Protein AF-A0A352NCA2-F1 (afdb_monomer_lite)

Secondary structure (DSSP, 8-state):
-EE-SS-EEEEEEETTEEEEEEE-S--TTSHHHHHHHHHHTTS-HHHHHHHHHT-S-PPPP--SSHHHHTT-

Radius of gyration: 14.96 Å; chains: 1; bounding box: 42×26×31 Å

Foldseek 3Di:
DDAEQQKDKDWDDDDPDIDIDMDRPASQRHNVLLQLVCVLVVHGSVVVVVVVVPDPDDDDQPDSHSVVSSVD

Structure (mmCIF, N/CA/C/O backbone):
data_AF-A0A352NCA2-F1
#
_entry.id   AF-A0A352NCA2-F1
#
loop_
_atom_site.group_PDB
_atom_site.id
_atom_site.type_symbol
_atom_site.label_atom_id
_atom_site.label_alt_id
_atom_site.label_comp_id
_atom_site.label_asym_id
_atom_site.label_entity_id
_atom_site.label_seq_id
_atom_site.pdbx_PDB_ins_code
_atom_site.Cartn_x
_atom_site.Cartn_y
_atom_site.Cartn_z
_atom_site.occupancy
_atom_site.B_iso_or_equiv
_atom_site.auth_seq_id
_atom_site.auth_comp_id
_atom_site.auth_asym_id
_atom_site.auth_atom_id
_atom_site.pdbx_PDB_model_num
ATOM 1 N N . ILE A 1 1 ? -11.600 -1.466 5.615 1.00 91.12 1 ILE A N 1
ATOM 2 C CA . ILE A 1 1 ? -10.161 -1.115 5.605 1.00 91.12 1 ILE A CA 1
ATOM 3 C C . ILE A 1 1 ? -9.976 -0.131 4.471 1.00 91.12 1 ILE A C 1
ATOM 5 O O . ILE A 1 1 ? -10.456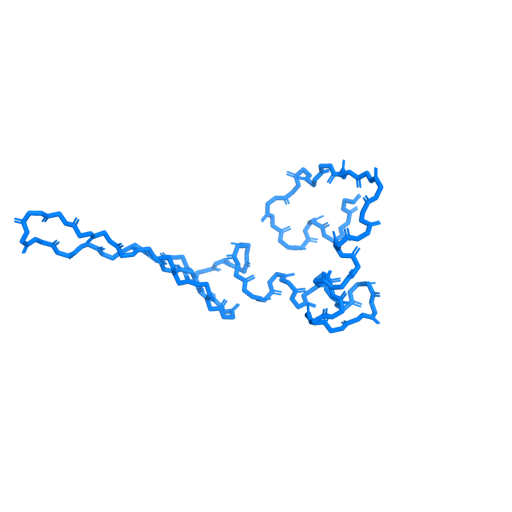 -0.406 3.380 1.00 91.12 1 ILE A O 1
ATOM 9 N N . GLU A 1 2 ? -9.353 1.001 4.750 1.00 93.88 2 GLU A N 1
ATOM 10 C CA . GLU A 1 2 ? -9.020 2.043 3.783 1.00 93.88 2 GLU A CA 1
ATOM 11 C C . GLU A 1 2 ? -7.498 2.189 3.784 1.00 93.88 2 GLU A C 1
ATOM 13 O O . GLU A 1 2 ? -6.898 2.345 4.845 1.00 93.88 2 GLU A O 1
ATOM 18 N N . LEU A 1 3 ? -6.875 2.089 2.612 1.00 93.69 3 LEU A N 1
ATOM 19 C CA . LEU A 1 3 ? -5.443 2.313 2.430 1.00 93.69 3 LEU A CA 1
ATOM 20 C C . LEU A 1 3 ? -5.291 3.525 1.511 1.00 93.69 3 LEU A C 1
ATOM 22 O O . LEU A 1 3 ? -5.543 3.425 0.311 1.00 93.69 3 LEU A O 1
ATOM 26 N N . GLY A 1 4 ? -4.953 4.672 2.089 1.00 94.25 4 GLY A N 1
ATOM 27 C CA . GLY A 1 4 ? -4.650 5.900 1.368 1.00 94.25 4 GLY A CA 1
ATOM 28 C C . GLY A 1 4 ? -3.177 5.977 0.968 1.00 94.25 4 GLY A C 1
ATOM 29 O O . GLY A 1 4 ? -2.394 5.057 1.205 1.00 94.25 4 GLY A O 1
ATOM 30 N N . GLY A 1 5 ? -2.783 7.101 0.366 1.00 93.00 5 GLY A N 1
ATOM 31 C CA . GLY A 1 5 ? -1.382 7.358 0.018 1.00 93.00 5 GLY A CA 1
ATOM 32 C C . GLY A 1 5 ? -0.494 7.475 1.258 1.00 93.00 5 GLY A C 1
ATOM 33 O O . GLY A 1 5 ? 0.524 6.799 1.364 1.00 93.00 5 GLY A O 1
ATOM 34 N N . GLU A 1 6 ? -0.913 8.264 2.242 1.00 93.31 6 GLU A N 1
ATOM 35 C CA . GLU A 1 6 ? -0.093 8.595 3.418 1.00 93.31 6 GLU A CA 1
ATOM 36 C C . GLU A 1 6 ? -0.632 8.009 4.726 1.00 93.31 6 GLU A C 1
ATOM 38 O O . GLU A 1 6 ? 0.075 7.985 5.732 1.00 93.31 6 GLU A O 1
ATOM 43 N N . ASP A 1 7 ? -1.862 7.496 4.713 1.00 94.19 7 ASP A N 1
ATOM 44 C CA . ASP A 1 7 ? -2.500 6.90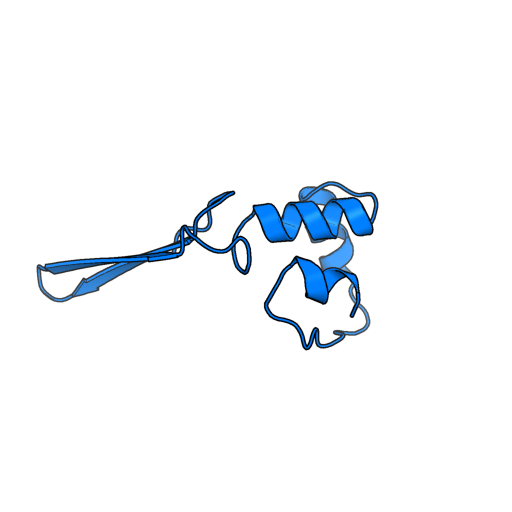9 5.882 1.00 94.19 7 ASP A CA 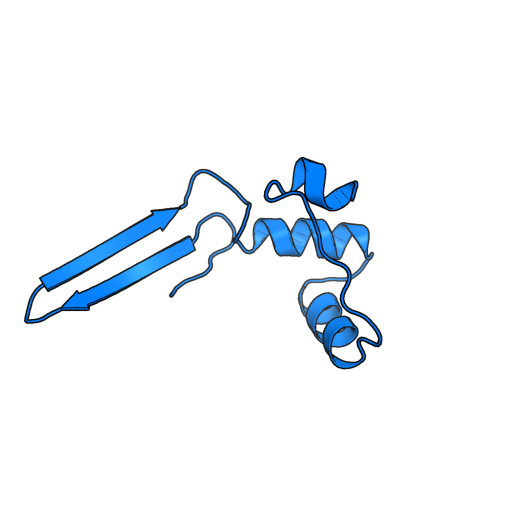1
ATOM 45 C C . ASP A 1 7 ? -3.212 5.593 5.559 1.00 94.19 7 ASP A C 1
ATOM 47 O O . ASP A 1 7 ? -3.542 5.286 4.413 1.00 94.19 7 ASP A O 1
ATOM 51 N N . ALA A 1 8 ? -3.429 4.795 6.596 1.00 94.62 8 ALA A N 1
ATOM 52 C CA . ALA A 1 8 ? -4.253 3.600 6.556 1.00 94.62 8 ALA A CA 1
ATOM 53 C C . ALA A 1 8 ? -5.264 3.654 7.702 1.00 94.62 8 ALA A C 1
ATOM 55 O O . ALA A 1 8 ? -4.893 3.900 8.854 1.00 94.62 8 ALA A O 1
ATOM 56 N N . LYS A 1 9 ? -6.539 3.397 7.402 1.00 94.56 9 LYS A N 1
ATOM 57 C CA . LYS A 1 9 ? -7.642 3.445 8.365 1.00 94.56 9 LYS A CA 1
ATOM 58 C C . LYS A 1 9 ? -8.387 2.118 8.438 1.00 94.56 9 LYS A C 1
ATOM 60 O O . LYS A 1 9 ? -8.609 1.411 7.450 1.00 94.56 9 LYS A O 1
ATOM 65 N N . MET A 1 10 ? -8.835 1.792 9.639 1.00 94.06 10 MET A N 1
ATOM 66 C CA . MET A 1 10 ? -9.635 0.618 9.930 1.00 94.06 10 MET A CA 1
ATOM 67 C C . MET A 1 10 ? -10.850 1.040 10.747 1.00 94.06 10 MET A C 1
ATOM 69 O O . MET A 1 10 ? -10.723 1.440 11.902 1.00 94.06 10 MET A O 1
ATOM 73 N N . THR A 1 11 ? -12.018 0.964 10.116 1.00 93.94 11 THR A N 1
ATOM 74 C CA . THR A 1 11 ? -13.310 1.236 10.748 1.00 93.94 11 THR A CA 1
ATOM 75 C C . THR A 1 11 ? -13.936 -0.077 11.193 1.00 93.94 11 THR A C 1
ATOM 77 O O . THR A 1 11 ? -14.102 -0.991 10.381 1.00 93.94 11 THR A O 1
ATOM 80 N N . PHE A 1 12 ? -14.277 -0.161 12.472 1.00 94.19 12 PHE A N 1
ATOM 81 C CA . PHE A 1 12 ? -14.957 -1.282 13.101 1.00 94.19 12 PHE A CA 1
ATOM 82 C C . PHE A 1 12 ? -16.411 -0.897 13.357 1.00 94.19 12 PHE A C 1
ATOM 84 O O . PHE A 1 12 ? -16.700 0.200 13.839 1.00 94.19 12 PHE A O 1
ATOM 91 N N . PHE A 1 13 ? -17.315 -1.815 13.035 1.00 93.25 13 PHE A N 1
ATOM 92 C CA . PHE A 1 13 ? -18.742 -1.671 13.282 1.00 93.25 13 PHE A CA 1
ATOM 93 C C . PHE A 1 13 ? -19.136 -2.729 14.307 1.00 93.25 13 PHE A C 1
ATOM 95 O O . PHE A 1 13 ? -19.110 -3.915 13.983 1.00 93.25 13 PHE A O 1
ATOM 102 N N . ASP A 1 14 ? -19.476 -2.311 15.526 1.00 89.62 14 ASP A N 1
ATOM 103 C CA . ASP A 1 14 ? -19.935 -3.226 16.574 1.00 89.62 14 ASP A CA 1
ATOM 104 C C . ASP A 1 14 ? -21.164 -2.669 17.291 1.00 89.62 14 ASP A C 1
ATOM 106 O O . ASP A 1 14 ? -21.125 -1.557 17.813 1.00 89.62 14 ASP A O 1
ATOM 110 N N . ALA A 1 15 ? -22.255 -3.442 17.272 1.00 79.06 15 ALA A N 1
ATOM 111 C CA . ALA A 1 15 ? -23.498 -3.272 18.034 1.00 79.06 15 ALA A CA 1
ATOM 112 C C . ALA A 1 15 ? -23.947 -1.818 18.334 1.00 79.06 15 ALA A C 1
ATOM 114 O O . ALA A 1 15 ? -24.390 -1.509 19.438 1.00 79.06 15 ALA A O 1
ATOM 115 N N . GLY A 1 16 ? -23.873 -0.922 17.343 1.00 81.44 16 GLY A N 1
ATOM 116 C CA . GLY A 1 16 ? -24.307 0.481 17.458 1.00 81.44 16 GLY A CA 1
ATOM 117 C C . GLY A 1 16 ? -23.193 1.501 17.727 1.00 81.44 16 GLY A C 1
ATOM 118 O O . GLY A 1 16 ? -23.465 2.697 17.787 1.00 81.44 16 GLY A O 1
ATOM 119 N N . THR A 1 17 ? -21.943 1.058 17.824 1.00 83.50 17 THR A N 1
ATOM 120 C CA . THR A 1 17 ? -20.745 1.897 17.912 1.00 83.50 17 THR A CA 1
ATOM 121 C C . THR A 1 17 ? -19.886 1.780 16.654 1.00 83.50 17 THR A C 1
ATOM 123 O O . THR A 1 17 ? -19.839 0.738 15.992 1.00 83.50 17 THR A O 1
ATOM 126 N N . GLN A 1 18 ? -19.227 2.885 16.304 1.00 90.94 18 GLN A N 1
ATOM 127 C CA . GLN A 1 18 ? -18.252 2.951 15.220 1.00 90.94 18 GLN A CA 1
ATOM 128 C C . GLN A 1 18 ? -16.908 3.351 15.821 1.00 90.94 18 GLN A C 1
ATOM 130 O O . GLN A 1 18 ? -16.772 4.447 16.364 1.00 90.94 18 GLN A O 1
ATOM 135 N N . GLU A 1 19 ? -15.924 2.460 15.740 1.00 93.56 19 GLU A N 1
ATOM 136 C CA . GLU A 1 19 ? -14.547 2.740 16.155 1.00 93.56 19 GLU A CA 1
ATOM 137 C C . GLU A 1 19 ? -13.679 2.914 14.907 1.00 93.56 19 GLU A C 1
ATOM 139 O O . GLU A 1 19 ? -13.754 2.109 13.980 1.00 93.56 19 GLU A O 1
ATOM 144 N N . LEU A 1 20 ? -12.831 3.943 14.877 1.00 92.81 20 LEU A N 1
ATOM 145 C CA . LEU A 1 20 ? -11.874 4.160 13.795 1.00 92.81 20 LEU A CA 1
ATOM 146 C C . LEU A 1 20 ? -10.449 4.151 14.347 1.00 92.81 20 LEU A C 1
ATOM 148 O O . LEU A 1 20 ? -10.103 4.946 15.217 1.00 92.81 20 LEU A O 1
ATOM 152 N N . ARG A 1 21 ? -9.611 3.263 13.809 1.00 93.31 21 ARG A N 1
ATOM 153 C CA . ARG A 1 21 ? -8.167 3.223 14.071 1.00 93.31 21 ARG A CA 1
ATOM 154 C C . ARG A 1 21 ? -7.422 3.674 12.828 1.00 93.31 21 ARG A C 1
ATOM 156 O O . ARG A 1 21 ? -7.756 3.241 11.730 1.00 93.31 21 ARG A O 1
ATOM 163 N N . MET A 1 22 ? -6.409 4.516 12.992 1.00 92.81 22 MET A N 1
ATOM 164 C CA . MET A 1 22 ? -5.638 5.065 11.878 1.00 92.81 22 MET A CA 1
ATOM 165 C C . MET A 1 22 ? -4.139 4.985 12.153 1.00 92.81 22 MET A C 1
ATOM 167 O O . MET A 1 22 ? -3.688 5.286 13.256 1.00 92.81 22 MET A O 1
ATOM 171 N N . ASN A 1 23 ? -3.373 4.635 11.123 1.00 86.94 23 ASN A N 1
ATOM 172 C CA . ASN A 1 23 ? -1.940 4.875 11.040 1.00 86.94 23 ASN A CA 1
ATOM 173 C C . ASN A 1 23 ? -1.697 5.978 10.002 1.00 86.94 23 ASN A C 1
ATOM 175 O O . ASN A 1 23 ? -1.810 5.712 8.812 1.00 86.94 23 ASN A O 1
ATOM 179 N N . GLY A 1 24 ? -1.381 7.193 10.457 1.00 86.25 24 GLY A N 1
ATOM 180 C CA . GLY A 1 24 ? -1.030 8.329 9.589 1.00 86.25 24 GLY A CA 1
ATOM 181 C C . GLY A 1 24 ? 0.401 8.838 9.779 1.00 86.25 24 GLY A C 1
ATOM 182 O O . GLY A 1 24 ? 0.746 9.901 9.284 1.00 86.25 24 GLY A O 1
ATOM 183 N N . THR A 1 25 ? 1.230 8.136 10.558 1.00 87.75 25 THR A N 1
ATOM 184 C CA . THR A 1 25 ? 2.602 8.580 10.883 1.00 87.75 25 THR A CA 1
ATOM 185 C C . THR A 1 25 ? 3.659 7.816 10.091 1.00 87.75 25 THR A C 1
ATOM 187 O O . THR A 1 25 ? 4.770 8.307 9.907 1.00 87.75 25 THR A O 1
ATOM 190 N N . CYS A 1 26 ? 3.342 6.606 9.630 1.00 87.38 26 CYS A N 1
ATOM 191 C CA . CYS A 1 26 ? 4.287 5.735 8.946 1.00 87.38 26 CYS A CA 1
ATOM 192 C C . CYS A 1 26 ? 3.767 5.365 7.557 1.00 87.38 26 CYS A C 1
ATOM 194 O O . CYS A 1 26 ? 2.667 4.832 7.442 1.00 87.38 26 CYS A O 1
ATOM 196 N N . ALA A 1 27 ? 4.609 5.549 6.536 1.00 87.56 27 ALA A N 1
ATOM 197 C CA . ALA A 1 27 ? 4.336 5.101 5.168 1.00 87.56 27 ALA A CA 1
ATOM 198 C C . ALA A 1 27 ? 4.259 3.566 5.043 1.00 87.56 27 ALA A C 1
ATOM 200 O O . ALA A 1 27 ? 3.716 3.037 4.079 1.00 87.56 27 ALA A O 1
ATOM 201 N N . GLY A 1 28 ? 4.821 2.827 6.008 1.00 86.69 28 GLY A N 1
ATOM 202 C CA . GLY A 1 28 ? 4.721 1.372 6.052 1.00 86.69 28 GLY A CA 1
ATOM 203 C C . GLY A 1 28 ? 3.259 0.932 6.135 1.00 86.69 28 GLY A C 1
ATOM 204 O O . GLY A 1 28 ? 2.590 1.178 7.139 1.00 86.69 28 GLY A O 1
ATOM 205 N N . GLY A 1 29 ? 2.783 0.266 5.082 1.00 87.12 29 GLY A N 1
ATOM 206 C CA . GLY A 1 29 ? 1.393 -0.178 4.960 1.00 87.12 29 GLY A CA 1
ATOM 207 C C . GLY A 1 29 ? 0.447 0.817 4.276 1.00 87.12 29 GLY A C 1
ATOM 208 O O . GLY A 1 29 ? -0.760 0.606 4.342 1.00 87.12 29 GLY A O 1
ATOM 209 N N . THR A 1 30 ? 0.960 1.866 3.624 1.00 94.00 30 THR A N 1
ATOM 210 C CA . THR A 1 30 ? 0.172 2.834 2.835 1.00 94.00 30 THR A CA 1
ATOM 211 C C . THR A 1 30 ? 0.584 2.816 1.355 1.00 94.00 30 THR A C 1
ATOM 213 O O . THR A 1 30 ? 1.534 2.131 0.966 1.00 94.00 30 THR A O 1
ATOM 216 N N . GLY A 1 31 ? -0.113 3.579 0.509 1.00 93.88 31 GLY A N 1
ATOM 217 C CA . GLY A 1 31 ? 0.218 3.739 -0.910 1.00 93.88 31 GLY A CA 1
ATOM 218 C C . GLY A 1 31 ? 1.621 4.306 -1.154 1.00 93.88 31 GLY A C 1
ATOM 219 O O . GLY A 1 31 ? 2.300 3.860 -2.071 1.00 93.88 31 GLY A O 1
ATOM 220 N N . ALA A 1 32 ? 2.123 5.176 -0.274 1.00 93.62 32 ALA A N 1
ATOM 221 C CA . ALA A 1 32 ? 3.473 5.733 -0.367 1.00 93.62 32 ALA A CA 1
ATOM 222 C C . ALA A 1 32 ? 4.567 4.651 -0.320 1.00 93.62 32 ALA A C 1
ATOM 224 O O . ALA A 1 32 ? 5.615 4.801 -0.948 1.00 93.62 32 ALA A O 1
ATOM 225 N N . PHE A 1 33 ? 4.340 3.538 0.388 1.00 92.81 33 PHE A N 1
ATOM 226 C CA . PHE A 1 33 ? 5.250 2.391 0.329 1.00 92.81 33 PHE A CA 1
ATOM 227 C C . PHE A 1 33 ? 5.222 1.714 -1.047 1.00 92.81 33 PHE A C 1
ATOM 229 O O . PHE A 1 33 ? 6.273 1.350 -1.574 1.00 92.81 33 PHE A O 1
ATOM 236 N N . ILE A 1 34 ? 4.037 1.571 -1.648 1.00 94.06 34 ILE A N 1
ATOM 237 C CA . ILE A 1 34 ? 3.880 1.011 -2.998 1.00 94.06 34 ILE A CA 1
ATOM 238 C C . ILE A 1 34 ? 4.603 1.897 -4.016 1.00 94.06 34 ILE A C 1
ATOM 240 O O . ILE A 1 34 ? 5.347 1.368 -4.836 1.00 94.06 34 ILE A O 1
ATOM 244 N N . ASP A 1 35 ? 4.468 3.220 -3.918 1.00 94.00 35 ASP A N 1
ATOM 245 C CA . ASP A 1 35 ? 5.146 4.168 -4.810 1.00 94.00 35 ASP A CA 1
ATOM 246 C C . ASP A 1 35 ? 6.675 4.053 -4.720 1.00 94.00 35 ASP A C 1
ATOM 248 O O . ASP A 1 35 ? 7.369 4.066 -5.738 1.00 94.00 35 ASP A O 1
ATOM 252 N N . GLN A 1 36 ? 7.217 3.870 -3.511 1.00 91.75 36 GLN A N 1
ATOM 253 C CA . GLN A 1 36 ? 8.652 3.642 -3.316 1.00 91.75 36 GLN A CA 1
ATOM 254 C C . GLN A 1 36 ? 9.133 2.347 -3.984 1.00 91.75 36 GLN A C 1
ATOM 256 O O . GLN A 1 36 ? 10.183 2.345 -4.630 1.00 91.75 36 GLN A O 1
ATOM 261 N N . MET A 1 37 ? 8.372 1.256 -3.858 1.00 92.31 37 MET A N 1
ATOM 262 C CA . MET A 1 37 ? 8.709 -0.024 -4.494 1.00 92.31 37 MET A CA 1
ATOM 263 C C . MET A 1 37 ? 8.542 0.030 -6.016 1.00 92.31 37 MET A C 1
ATOM 265 O O . MET A 1 37 ? 9.384 -0.489 -6.747 1.00 92.31 37 MET A O 1
ATOM 269 N N . ALA A 1 38 ? 7.503 0.705 -6.508 1.00 94.69 38 ALA A N 1
ATOM 270 C CA . ALA A 1 38 ? 7.268 0.915 -7.932 1.00 94.69 38 ALA A CA 1
ATOM 271 C C . ALA A 1 38 ? 8.435 1.681 -8.574 1.00 94.69 38 ALA A C 1
ATOM 273 O O . ALA A 1 38 ? 8.996 1.235 -9.577 1.00 94.69 38 ALA A O 1
ATOM 274 N N . ALA A 1 39 ? 8.886 2.763 -7.929 1.00 94.31 39 ALA A N 1
ATOM 275 C CA . ALA A 1 39 ? 10.047 3.529 -8.367 1.00 94.31 39 ALA A CA 1
ATOM 276 C C . ALA A 1 39 ? 11.330 2.679 -8.406 1.00 94.31 39 ALA A C 1
ATOM 278 O O . ALA A 1 39 ? 12.094 2.770 -9.370 1.00 94.31 39 ALA A O 1
ATOM 279 N N . LEU A 1 40 ? 11.553 1.822 -7.402 1.00 93.25 40 LEU A N 1
ATOM 280 C CA . LEU A 1 40 ? 12.695 0.899 -7.365 1.00 93.25 40 LEU A CA 1
ATOM 281 C C . LEU A 1 40 ? 12.666 -0.092 -8.541 1.00 93.25 40 LEU A C 1
ATOM 283 O O . LEU A 1 40 ? 13.693 -0.340 -9.173 1.00 93.25 40 LEU A O 1
ATOM 287 N N . LEU A 1 41 ? 11.479 -0.607 -8.864 1.00 93.38 41 LEU A N 1
ATOM 288 C CA . LEU A 1 41 ? 11.233 -1.534 -9.971 1.00 93.38 41 LEU A CA 1
ATOM 289 C C . LEU A 1 41 ? 11.096 -0.838 -11.338 1.00 93.38 41 LEU A C 1
ATOM 291 O O . LEU A 1 41 ? 10.936 -1.516 -12.351 1.00 93.38 41 LEU A O 1
ATOM 295 N N . LYS A 1 42 ? 11.200 0.499 -11.384 1.00 96.50 42 LYS A N 1
ATOM 296 C CA . LYS A 1 42 ? 11.049 1.338 -12.587 1.00 96.50 42 LYS A CA 1
ATOM 297 C C . LYS A 1 42 ? 9.708 1.145 -13.301 1.00 96.50 42 LYS A C 1
ATOM 299 O O . LYS A 1 42 ? 9.639 1.160 -14.530 1.00 96.50 42 LYS A O 1
ATOM 304 N N . VAL A 1 43 ? 8.648 0.987 -12.521 1.00 96.75 43 VAL A N 1
ATOM 305 C CA . VAL A 1 43 ? 7.261 0.895 -12.987 1.00 96.75 43 VAL A CA 1
ATOM 306 C C . VAL A 1 43 ? 6.382 1.864 -12.198 1.00 96.75 43 VAL A C 1
ATOM 308 O O . VAL A 1 43 ? 6.832 2.487 -11.239 1.00 96.75 43 VAL A O 1
ATOM 311 N N . ASP A 1 44 ? 5.123 2.005 -12.598 1.00 96.94 44 ASP A N 1
ATOM 312 C CA . ASP A 1 44 ? 4.091 2.647 -11.787 1.00 96.94 44 ASP A CA 1
ATOM 313 C C . ASP A 1 44 ? 3.359 1.616 -10.904 1.00 96.94 44 ASP A C 1
ATOM 315 O O . ASP A 1 44 ? 3.611 0.407 -10.969 1.00 96.94 44 ASP A O 1
ATOM 319 N N . ALA A 1 45 ? 2.432 2.080 -10.063 1.00 94.44 45 ALA A N 1
ATOM 320 C CA . ALA A 1 45 ? 1.666 1.206 -9.172 1.00 94.44 45 ALA A CA 1
ATOM 321 C C . ALA A 1 45 ? 0.867 0.123 -9.933 1.00 94.44 45 ALA A C 1
ATOM 323 O O . ALA A 1 45 ? 0.757 -1.017 -9.474 1.00 94.44 45 ALA A O 1
ATOM 324 N N . ALA A 1 46 ? 0.342 0.442 -11.122 1.00 96.19 46 ALA A N 1
ATOM 325 C CA . ALA A 1 46 ? -0.355 -0.527 -11.970 1.00 96.19 46 ALA A CA 1
ATOM 326 C C . ALA A 1 46 ? 0.603 -1.589 -12.544 1.00 96.19 46 ALA A C 1
ATOM 328 O O . ALA A 1 46 ? 0.252 -2.771 -12.645 1.00 96.19 46 ALA A O 1
ATOM 329 N N . GLY A 1 47 ? 1.830 -1.189 -12.871 1.00 96.38 47 GLY A N 1
ATOM 330 C CA . GLY A 1 47 ? 2.915 -2.066 -13.278 1.00 96.38 47 GLY A CA 1
ATOM 331 C C . GLY A 1 47 ? 3.323 -3.034 -12.172 1.00 96.38 47 GLY A C 1
ATOM 332 O O . GLY A 1 47 ? 3.466 -4.221 -12.456 1.00 96.38 47 GLY A O 1
ATOM 333 N N . VAL A 1 48 ? 3.391 -2.590 -10.908 1.00 94.81 48 VAL A N 1
ATOM 334 C CA . VAL A 1 48 ? 3.622 -3.491 -9.757 1.00 94.81 48 VAL A CA 1
ATOM 335 C C . VAL A 1 48 ? 2.558 -4.591 -9.702 1.00 94.81 48 VAL A C 1
ATOM 337 O O . VAL A 1 48 ? 2.896 -5.767 -9.587 1.00 94.81 48 VAL A O 1
ATOM 340 N N . ASN A 1 49 ? 1.277 -4.240 -9.859 1.00 95.19 49 ASN A N 1
ATOM 341 C CA . ASN A 1 49 ? 0.187 -5.221 -9.897 1.00 95.19 49 ASN A CA 1
ATOM 342 C C . ASN A 1 49 ? 0.305 -6.193 -11.081 1.00 95.19 49 ASN A C 1
ATOM 344 O O . ASN A 1 49 ? -0.063 -7.358 -10.966 1.00 95.19 49 ASN A O 1
ATOM 348 N N . THR A 1 50 ? 0.810 -5.729 -12.223 1.00 95.94 50 THR A N 1
ATOM 349 C CA . THR A 1 50 ? 1.024 -6.589 -13.393 1.00 95.94 50 THR A CA 1
ATOM 350 C C . THR A 1 50 ? 2.162 -7.575 -13.145 1.00 95.94 50 THR A C 1
ATOM 352 O O . THR A 1 50 ? 1.956 -8.772 -13.310 1.00 95.94 50 THR A O 1
ATOM 355 N N . LEU A 1 51 ? 3.314 -7.096 -12.663 1.00 93.56 51 LEU A N 1
ATOM 356 C CA . LEU A 1 51 ? 4.465 -7.937 -12.313 1.00 93.56 51 LEU A CA 1
ATOM 357 C C . LEU A 1 51 ? 4.119 -8.979 -11.241 1.00 93.56 51 LEU A C 1
ATOM 359 O O . LEU A 1 51 ? 4.606 -10.103 -11.289 1.00 93.56 51 LEU A O 1
ATOM 363 N N . ALA A 1 52 ? 3.253 -8.622 -10.290 1.00 94.56 52 ALA A N 1
ATOM 364 C CA . ALA A 1 52 ? 2.838 -9.516 -9.216 1.00 94.56 52 ALA A CA 1
ATOM 365 C C . ALA A 1 52 ? 1.977 -10.704 -9.685 1.00 94.56 52 ALA A C 1
ATOM 367 O O . ALA A 1 52 ? 1.899 -11.692 -8.961 1.00 94.56 52 ALA A O 1
ATOM 368 N N . LYS A 1 53 ? 1.322 -10.641 -10.855 1.00 96.06 53 LYS A N 1
ATOM 369 C CA . LYS A 1 53 ? 0.462 -11.738 -11.347 1.00 96.06 53 LYS A CA 1
ATOM 370 C C . LYS A 1 53 ? 1.257 -12.980 -11.728 1.00 96.06 53 LYS A C 1
ATOM 372 O O . LYS A 1 53 ? 0.818 -14.086 -11.433 1.00 96.06 53 LYS A O 1
ATOM 377 N N . ASP A 1 54 ? 2.420 -12.771 -12.332 1.00 91.94 54 ASP A N 1
ATOM 378 C CA . ASP A 1 54 ? 3.265 -13.831 -12.885 1.00 91.94 54 AS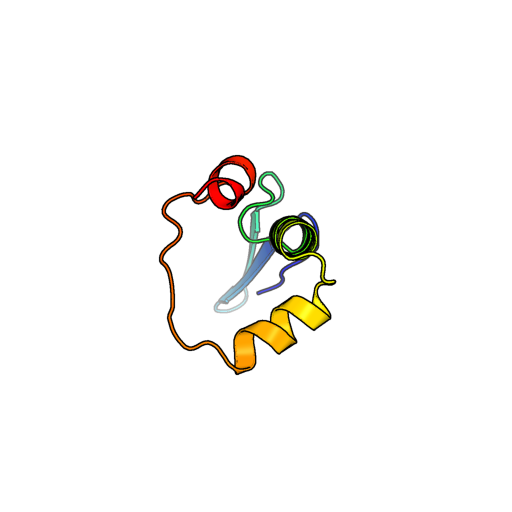P A CA 1
ATOM 379 C C . ASP A 1 54 ? 4.464 -14.130 -11.967 1.00 91.94 54 ASP A C 1
ATOM 381 O O . ASP A 1 54 ? 5.551 -14.477 -12.424 1.00 91.94 54 ASP A O 1
ATOM 385 N N . TYR A 1 55 ? 4.296 -13.954 -10.651 1.00 94.44 55 TYR A N 1
ATOM 386 C CA . TYR A 1 55 ? 5.366 -14.216 -9.693 1.00 94.44 55 TYR A CA 1
ATOM 387 C C . TYR A 1 55 ? 5.744 -15.708 -9.680 1.00 94.44 55 TYR A C 1
ATOM 389 O O . TYR A 1 55 ? 4.889 -16.588 -9.609 1.00 94.44 55 TYR A O 1
ATOM 397 N N . GLU A 1 56 ? 7.044 -16.003 -9.672 1.00 95.06 56 GLU A N 1
ATOM 398 C CA . GLU A 1 56 ? 7.539 -17.384 -9.540 1.00 95.06 56 GLU A CA 1
ATOM 399 C C . GLU A 1 56 ? 7.908 -17.734 -8.094 1.00 95.06 56 GLU A C 1
ATOM 401 O O . GLU A 1 56 ? 7.869 -18.893 -7.678 1.00 95.06 56 GLU A O 1
ATOM 406 N N . LYS A 1 57 ? 8.294 -16.724 -7.306 1.00 93.69 57 LYS A N 1
ATOM 407 C CA . LYS A 1 57 ? 8.781 -16.906 -5.940 1.00 93.69 57 LYS A CA 1
ATOM 408 C C . LYS A 1 57 ? 8.495 -15.684 -5.080 1.00 93.69 57 LYS A C 1
ATOM 410 O O . LYS A 1 57 ? 8.736 -14.554 -5.492 1.00 93.69 57 LYS A O 1
ATOM 415 N N . ILE A 1 58 ? 8.028 -15.933 -3.860 1.00 93.25 58 ILE A N 1
ATOM 416 C CA . ILE A 1 58 ? 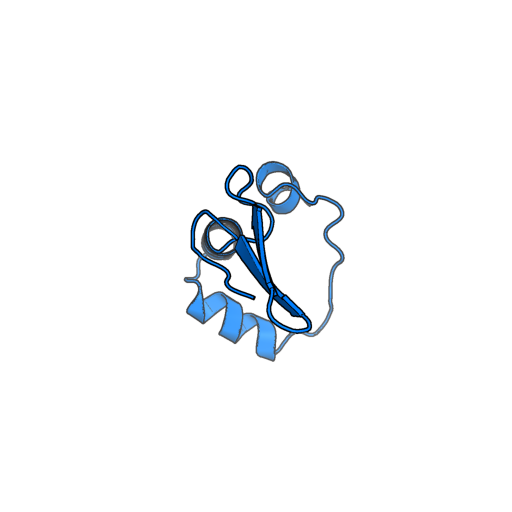7.814 -14.903 -2.842 1.00 93.25 58 ILE A CA 1
ATOM 417 C C . ILE A 1 58 ? 9.085 -14.793 -2.001 1.00 93.25 58 ILE A C 1
ATOM 419 O O . ILE A 1 58 ? 9.495 -15.762 -1.357 1.00 93.25 58 ILE A O 1
ATOM 423 N N . TYR A 1 59 ? 9.699 -13.614 -2.006 1.00 89.38 59 TYR A N 1
ATOM 424 C CA . TYR A 1 59 ? 10.827 -13.293 -1.139 1.00 89.38 59 TYR A CA 1
ATOM 425 C C . TYR A 1 59 ? 10.315 -12.562 0.107 1.00 89.38 59 TYR A C 1
ATOM 427 O O . TYR A 1 59 ? 9.602 -11.566 -0.029 1.00 89.38 59 TYR A O 1
ATOM 435 N N . PRO A 1 60 ? 10.618 -13.050 1.322 1.00 89.44 60 PRO A N 1
ATOM 436 C CA . PRO A 1 60 ? 10.228 -12.355 2.538 1.00 89.44 60 PRO A CA 1
ATOM 437 C C . PRO A 1 60 ? 11.050 -11.07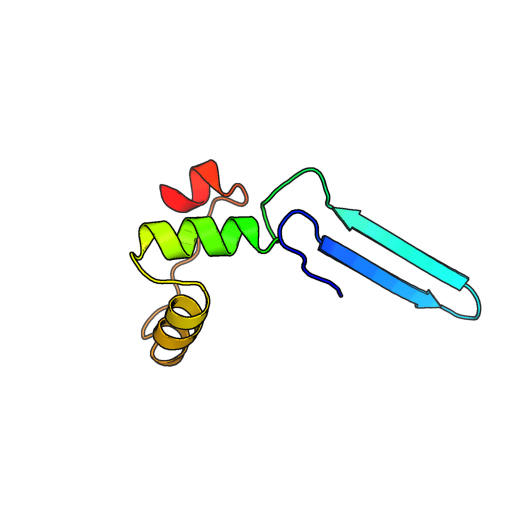1 2.691 1.00 89.44 60 PRO A C 1
ATOM 439 O O . PRO A 1 60 ? 12.275 -11.117 2.642 1.00 89.44 60 PRO A O 1
ATOM 442 N N . ILE A 1 61 ? 10.372 -9.950 2.928 1.00 87.94 61 ILE A N 1
ATOM 443 C CA . ILE A 1 61 ? 11.001 -8.684 3.321 1.00 87.94 61 ILE A CA 1
ATOM 444 C C . ILE A 1 61 ? 11.031 -8.655 4.851 1.00 87.94 61 ILE A C 1
ATOM 446 O O . ILE A 1 61 ? 9.981 -8.727 5.497 1.00 87.94 61 ILE A O 1
ATOM 450 N N . ALA A 1 62 ? 12.221 -8.587 5.446 1.00 85.81 62 ALA A N 1
ATOM 451 C CA . ALA A 1 62 ? 12.387 -8.577 6.898 1.00 85.81 62 ALA A CA 1
ATOM 452 C C . ALA A 1 62 ? 11.971 -7.226 7.499 1.00 85.81 62 ALA A C 1
ATOM 454 O O . ALA A 1 62 ? 11.434 -7.148 8.611 1.00 85.81 62 ALA A O 1
ATOM 455 N N . SER A 1 63 ? 12.202 -6.152 6.751 1.00 85.88 63 SER A N 1
ATOM 456 C CA . SER A 1 63 ? 11.995 -4.786 7.210 1.00 85.88 63 SER A CA 1
ATOM 457 C C . SER A 1 63 ? 10.563 -4.282 7.015 1.00 85.88 63 SER A C 1
ATOM 459 O O . SER A 1 63 ? 10.036 -4.236 5.910 1.00 85.88 63 SER A O 1
ATOM 461 N N . ARG A 1 64 ? 9.948 -3.781 8.095 1.00 84.56 64 ARG A N 1
ATOM 462 C CA . ARG A 1 64 ? 8.611 -3.144 8.056 1.00 84.56 64 ARG A CA 1
ATOM 463 C C . ARG A 1 64 ? 8.636 -1.665 7.647 1.00 84.56 64 ARG A C 1
ATOM 465 O O . ARG A 1 64 ? 7.595 -1.085 7.358 1.00 84.56 64 ARG A O 1
ATOM 472 N N . CYS A 1 65 ? 9.811 -1.036 7.673 1.00 87.56 65 CYS A N 1
ATOM 473 C CA . CYS A 1 65 ? 10.002 0.364 7.299 1.00 87.56 65 CYS A CA 1
ATOM 474 C C . CYS A 1 65 ? 10.385 0.455 5.819 1.00 87.56 65 CYS A C 1
ATOM 476 O O . CYS A 1 65 ? 11.363 -0.175 5.424 1.00 87.56 65 CYS A O 1
ATOM 478 N N . GLY A 1 66 ? 9.693 1.287 5.030 1.00 82.56 66 GLY A N 1
ATOM 479 C CA . GLY A 1 66 ? 9.987 1.495 3.599 1.00 82.56 66 GLY A CA 1
ATOM 480 C C . GLY A 1 66 ? 11.444 1.859 3.300 1.00 82.56 66 GLY A C 1
ATOM 481 O O . GLY A 1 66 ? 12.008 1.425 2.299 1.00 82.56 66 GLY A O 1
ATOM 482 N N . VAL A 1 67 ? 12.098 2.569 4.226 1.00 88.06 67 VAL A N 1
ATOM 483 C CA . VAL A 1 67 ? 13.515 2.947 4.107 1.00 88.06 67 VAL A CA 1
ATOM 484 C C . VAL A 1 67 ? 14.453 1.740 4.131 1.00 88.06 67 VAL A C 1
ATOM 486 O O . VAL A 1 67 ? 15.465 1.771 3.439 1.00 88.06 67 VAL A O 1
ATOM 489 N N . PHE A 1 68 ? 14.132 0.700 4.901 1.00 88.69 68 PHE A N 1
ATOM 490 C CA . PHE A 1 68 ? 14.946 -0.516 4.997 1.00 88.69 68 PHE A CA 1
ATOM 491 C C . PHE A 1 68 ? 14.436 -1.623 4.068 1.00 88.69 68 PHE A C 1
ATOM 493 O O . PHE A 1 68 ? 15.225 -2.399 3.547 1.00 88.69 68 PHE A O 1
ATOM 500 N N . ALA A 1 69 ? 13.132 -1.657 3.786 1.00 87.25 69 ALA A N 1
ATOM 501 C CA . ALA A 1 69 ? 12.532 -2.614 2.859 1.00 87.25 69 ALA A CA 1
ATOM 502 C C . ALA A 1 69 ? 13.090 -2.494 1.434 1.00 87.25 69 ALA A C 1
ATOM 504 O O . ALA A 1 69 ? 13.164 -3.484 0.727 1.00 87.25 69 ALA A O 1
ATOM 505 N N . LYS A 1 70 ? 13.513 -1.295 1.012 1.00 82.94 70 LYS A N 1
ATOM 506 C CA . LYS A 1 70 ? 14.155 -1.089 -0.299 1.00 82.94 70 LYS A CA 1
ATOM 507 C C . LYS A 1 70 ? 15.596 -1.616 -0.384 1.00 82.94 70 LYS A C 1
ATOM 509 O O . LYS A 1 70 ? 16.177 -1.590 -1.463 1.00 82.94 70 LYS A O 1
ATOM 514 N N . THR A 1 71 ? 16.210 -1.919 0.761 1.00 85.38 71 THR A N 1
ATOM 515 C CA . THR A 1 71 ? 17.594 -2.415 0.852 1.00 85.38 71 THR A CA 1
ATOM 516 C C . THR A 1 71 ? 17.673 -3.901 1.179 1.00 85.38 71 THR A C 1
ATOM 518 O O . THR A 1 71 ? 18.765 -4.454 1.083 1.00 85.38 71 THR A O 1
ATOM 521 N N . ASP A 1 72 ? 16.556 -4.494 1.607 1.00 78.81 72 ASP A N 1
ATOM 522 C CA . ASP A 1 72 ? 16.367 -5.949 1.670 1.00 78.81 72 ASP A CA 1
ATOM 523 C C . ASP A 1 72 ? 16.433 -6.543 0.252 1.00 78.81 72 ASP A C 1
ATOM 525 O O . ASP A 1 72 ? 17.069 -7.608 0.088 1.00 78.81 72 ASP A O 1
#

pLDDT: mean 91.21, std 4.37, range [78.81, 96.94]

Sequence (72 aa):
IELGGEDAKMTFFDAGTQELRMNGTCAGGTGAFIDQMAALLKVDAAGVNTLAKDYEKIYPIASRCGVFAKTD